Protein AF-A0AAV7K580-F1 (afdb_monomer)

Radius of gyration: 32.17 Å; Cα contacts (8 Å, |Δi|>4): 27; chains: 1; bounding box: 72×46×80 Å

Foldseek 3Di:
DDDDDDDDDDDDDDDPVVVVVVVVVVVVVVVVVVVVVVVVVVVVVVVVVVVVVVVVVVVVVLVVCLVPPPHRPPPQPLNVLVVVLVVLVVVVPPPSVVVNVVSVVVSVCSVPVPPVPPPVPPDDDDD

Mean predicted aligned error: 18.19 Å

Solvent-accessible surface area (backbone atoms only — not comparable to full-atom values): 7762 Å² total; per-residue (Å²): 140,87,88,83,88,80,92,76,91,76,94,72,95,68,59,68,66,62,54,51,48,54,50,52,55,52,50,53,52,52,53,54,51,51,52,52,52,54,49,52,51,51,53,50,53,53,52,52,52,49,53,52,53,52,50,52,50,51,51,50,51,52,50,53,50,36,71,69,34,98,61,58,72,78,62,44,76,50,58,49,44,52,53,50,41,52,49,39,64,72,66,60,49,93,69,30,67,64,52,39,55,51,48,51,57,51,34,55,47,65,77,45,61,84,72,64,72,76,74,72,77,80,67,86,86,82,131

Organism: NCBI:txid111878

Sequence (127 aa):
MRYYYTTKRRTVKKTFNQLKQRYQDANGKVTSAQLIVHKVESEYETVQAQIIAITEELRKSINKLNELALKPTSLSTSDYLDILIESEKTSAEPGWQDRVQHLTKVKERVDCPFMVSEQVANFPQRG

Secondary structure (DSSP, 8-state):
---------------HHHHHHHHHHHHHHHHHHHHHHHHHHHHHHHHHHHHHHHHHHHHHHHHHHHHHSSS-----HHHHHHHHHHHHHHH--TTHHHHHHHHHHHHHHHH-GGGGGGSSTT-----

pLDDT: mean 77.96, std 15.31, range [36.88, 94.81]

Nearest PDB structures (foldseek):
  8otz-assembly1_DP  TM=4.164E-01  e=8.602E+00  Bos taurus

Structure (mmCIF, N/CA/C/O backbone):
data_AF-A0AAV7K580-F1
#
_entry.id   AF-A0AAV7K580-F1
#
loop_
_atom_site.group_PDB
_atom_site.id
_atom_site.type_symbol
_atom_site.label_atom_id
_atom_site.label_alt_id
_atom_site.label_comp_id
_atom_site.label_asym_id
_atom_site.label_entity_id
_atom_site.label_seq_id
_atom_site.pdbx_PDB_ins_code
_atom_site.Cartn_x
_atom_site.Cartn_y
_atom_site.Cartn_z
_atom_site.occupancy
_atom_site.B_iso_or_equiv
_atom_site.auth_seq_id
_atom_site.auth_comp_id
_atom_site.auth_asym_id
_atom_site.auth_atom_id
_atom_site.pdbx_PDB_model_num
ATOM 1 N N . MET A 1 1 ? -48.605 25.566 26.729 1.00 58.56 1 MET A N 1
ATOM 2 C CA . MET A 1 1 ? -48.136 25.044 28.035 1.00 58.56 1 MET A CA 1
ATOM 3 C C . MET A 1 1 ? -46.617 25.066 28.055 1.00 58.5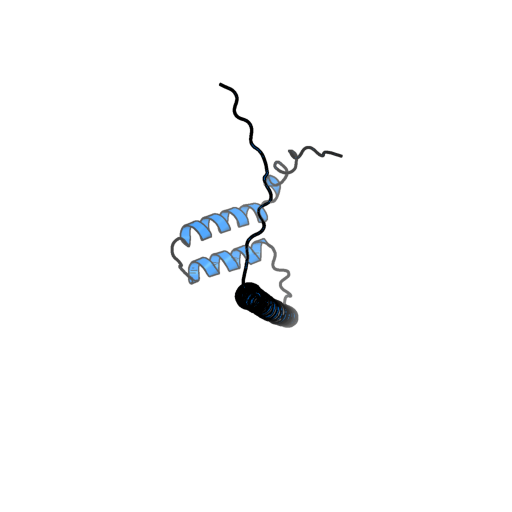6 1 MET A C 1
ATOM 5 O O . MET A 1 1 ? -46.021 24.728 27.042 1.00 58.56 1 MET A O 1
ATOM 9 N N . ARG A 1 2 ? -45.997 25.513 29.154 1.00 64.00 2 ARG A N 1
ATOM 10 C CA . ARG A 1 2 ? -44.538 25.667 29.267 1.00 64.00 2 ARG A CA 1
ATOM 11 C C . ARG A 1 2 ? -44.021 24.679 30.309 1.00 64.00 2 ARG A C 1
ATOM 13 O O . ARG A 1 2 ? -44.397 24.769 31.473 1.00 64.00 2 ARG A O 1
ATOM 20 N N . TYR A 1 3 ? -43.203 23.730 29.874 1.00 75.38 3 TYR A N 1
ATOM 21 C CA . TYR A 1 3 ? -42.568 22.752 30.752 1.00 75.38 3 TYR A CA 1
ATOM 22 C C . TYR A 1 3 ? -41.220 23.282 31.235 1.00 75.38 3 TYR A C 1
ATOM 24 O O . TYR A 1 3 ? -40.535 24.003 30.509 1.00 75.38 3 TYR A O 1
ATOM 32 N N . TYR A 1 4 ? -40.838 22.910 32.454 1.00 71.75 4 TYR A N 1
ATOM 33 C CA . TYR A 1 4 ? -39.506 23.162 32.987 1.00 71.75 4 TYR A CA 1
ATOM 34 C C . TYR A 1 4 ? -38.956 21.889 33.627 1.00 71.75 4 TYR A C 1
ATOM 36 O O . TYR A 1 4 ? -39.682 21.118 34.256 1.00 71.75 4 TYR A O 1
ATOM 44 N N . TYR A 1 5 ? -37.659 21.669 33.447 1.00 82.44 5 TYR A N 1
ATOM 45 C CA . TYR A 1 5 ? -36.944 20.546 34.037 1.00 82.44 5 TYR A CA 1
ATOM 46 C C . TYR A 1 5 ? -36.283 20.994 35.339 1.00 82.44 5 TYR A C 1
ATOM 48 O O . TYR A 1 5 ? -35.730 22.089 35.419 1.00 82.44 5 TYR A O 1
ATOM 56 N N . THR A 1 6 ? -36.329 20.142 36.365 1.00 80.69 6 THR A N 1
ATOM 57 C CA . THR A 1 6 ? -35.658 20.392 37.649 1.00 80.69 6 THR A CA 1
ATOM 58 C C . THR A 1 6 ? -34.704 19.246 37.936 1.00 80.69 6 THR A C 1
ATOM 60 O O . THR A 1 6 ? -35.130 18.089 38.001 1.00 80.69 6 THR A O 1
ATOM 63 N N . THR A 1 7 ? -33.435 19.553 38.169 1.00 80.69 7 THR A N 1
ATOM 64 C CA . THR A 1 7 ? -32.445 18.563 38.587 1.00 80.69 7 THR A CA 1
ATOM 65 C C . THR A 1 7 ? -32.547 18.351 40.097 1.00 80.69 7 THR A C 1
ATOM 67 O O . THR A 1 7 ? -32.307 19.274 40.874 1.00 80.69 7 THR A O 1
ATOM 70 N N . LYS A 1 8 ? -32.897 17.138 40.543 1.00 82.19 8 LYS A N 1
ATOM 71 C CA . LYS A 1 8 ? -32.933 16.778 41.973 1.00 82.19 8 LYS A CA 1
ATOM 72 C C . LYS A 1 8 ? -31.869 15.732 42.283 1.00 82.19 8 LYS A C 1
ATOM 74 O O . LYS A 1 8 ? -31.820 14.687 41.640 1.00 82.19 8 LYS A O 1
ATOM 79 N N . ARG A 1 9 ? -31.034 15.988 43.294 1.00 78.62 9 ARG A N 1
ATOM 80 C CA . ARG A 1 9 ? -30.092 14.990 43.825 1.00 78.62 9 ARG A CA 1
ATOM 81 C C . ARG A 1 9 ? -30.832 14.044 44.768 1.00 78.62 9 ARG A C 1
ATOM 83 O O . ARG A 1 9 ? -31.523 14.493 45.677 1.00 78.62 9 ARG A O 1
ATOM 90 N N . ARG A 1 10 ? -30.671 12.737 44.559 1.00 74.44 10 ARG A N 1
ATOM 91 C CA . ARG A 1 10 ? -31.113 11.690 45.488 1.00 74.44 10 ARG A CA 1
ATOM 92 C C . ARG A 1 10 ? -29.907 10.885 45.946 1.00 74.44 10 ARG A C 1
ATOM 94 O O . ARG A 1 10 ? -29.117 10.434 45.121 1.00 74.44 10 ARG A O 1
ATOM 101 N N . THR A 1 11 ? -29.797 10.681 47.251 1.00 67.56 11 THR A N 1
ATOM 102 C CA . THR A 1 11 ? -28.799 9.787 47.838 1.00 67.56 11 THR A CA 1
ATOM 103 C C . THR A 1 11 ? -29.295 8.353 47.687 1.00 67.56 11 THR A C 1
ATOM 105 O O . THR A 1 11 ? -30.346 7.999 48.215 1.00 67.56 11 THR A O 1
ATOM 108 N N . VAL A 1 12 ? -28.568 7.531 46.931 1.00 71.12 12 VAL A N 1
ATOM 109 C CA . VAL A 1 12 ? -28.913 6.124 46.681 1.00 71.12 12 VAL A CA 1
ATOM 110 C C . VAL A 1 12 ? -27.874 5.256 47.383 1.00 71.12 12 VAL A C 1
ATOM 112 O O . VAL A 1 12 ? -26.679 5.441 47.152 1.00 71.12 12 VAL A O 1
ATOM 115 N N . LYS A 1 13 ? -28.296 4.306 48.228 1.00 67.50 13 LYS A N 1
ATOM 116 C CA . LYS A 1 13 ? -27.375 3.317 48.805 1.00 67.50 13 LYS A CA 1
ATOM 117 C C . LYS A 1 13 ? -26.928 2.365 47.694 1.00 67.50 13 LYS A C 1
ATOM 119 O O . LYS A 1 13 ? -27.662 1.457 47.324 1.00 67.50 13 LYS A O 1
ATOM 124 N N . LYS A 1 14 ? -25.739 2.594 47.138 1.00 64.25 14 LYS A N 1
ATOM 125 C CA . LYS A 1 14 ? -25.048 1.617 46.291 1.00 64.25 14 LYS A CA 1
ATOM 126 C C . LYS A 1 14 ? -24.046 0.873 47.158 1.00 64.25 14 LYS A C 1
ATOM 128 O O . LYS A 1 14 ? -23.229 1.501 47.826 1.00 64.25 14 LYS A O 1
ATOM 133 N N . THR A 1 15 ? -24.112 -0.452 47.160 1.00 77.56 15 THR A N 1
ATOM 134 C CA . THR A 1 15 ? -23.137 -1.279 47.875 1.00 77.56 15 THR A CA 1
ATOM 135 C C . THR A 1 15 ? -21.761 -1.050 47.253 1.00 77.56 15 THR A C 1
ATOM 137 O O . THR A 1 15 ? -21.618 -1.172 46.037 1.00 77.56 15 THR A O 1
ATOM 140 N N . PHE A 1 16 ? -20.750 -0.729 48.066 1.00 73.88 16 PHE A N 1
ATOM 141 C CA . PHE A 1 16 ? -19.369 -0.476 47.623 1.00 73.88 16 PHE A CA 1
ATOM 142 C C . PHE A 1 16 ? -18.857 -1.547 46.643 1.00 73.88 16 PHE A C 1
ATOM 144 O O . PHE A 1 16 ? -18.270 -1.223 45.613 1.00 73.88 16 PHE A O 1
ATOM 151 N N . ASN A 1 17 ? -19.197 -2.813 46.898 1.00 75.19 17 ASN A N 1
ATOM 152 C CA . ASN A 1 17 ? -18.851 -3.943 46.034 1.00 75.19 17 ASN A CA 1
ATOM 153 C C . ASN A 1 17 ? -19.414 -3.816 44.608 1.00 75.19 17 ASN A C 1
ATOM 155 O O . ASN A 1 17 ? -18.699 -4.091 43.653 1.00 75.19 17 ASN A O 1
ATOM 159 N N . GLN A 1 18 ? -20.651 -3.337 44.438 1.00 82.31 18 GLN A N 1
ATOM 160 C CA . GLN A 1 18 ? -21.253 -3.153 43.110 1.00 82.31 18 GLN A CA 1
ATOM 161 C C . GLN A 1 18 ? -20.584 -2.015 42.332 1.00 82.31 18 GLN A C 1
ATOM 163 O O . GLN A 1 18 ? -20.453 -2.090 41.112 1.00 82.31 18 GLN A O 1
ATOM 168 N N . LEU A 1 19 ? -20.162 -0.950 43.024 1.00 82.31 19 LEU A N 1
ATOM 169 C CA . LEU A 1 19 ? -19.427 0.148 42.397 1.00 82.31 19 LEU A CA 1
ATOM 170 C C . LEU A 1 19 ? -18.024 -0.305 41.976 1.00 82.31 19 LEU A C 1
ATOM 172 O O . LEU A 1 19 ? -17.611 -0.035 40.850 1.00 82.31 19 LEU A O 1
ATOM 176 N N . LYS A 1 20 ? -17.334 -1.045 42.852 1.00 80.50 20 LYS A N 1
ATOM 177 C CA . LYS A 1 20 ? -16.015 -1.628 42.584 1.00 80.50 20 LYS A CA 1
ATOM 178 C C . LYS A 1 20 ? -16.050 -2.586 41.391 1.00 80.50 20 LYS A C 1
ATOM 180 O O . LYS A 1 20 ? -15.210 -2.464 40.508 1.00 80.50 20 LYS A O 1
ATOM 185 N N . GLN A 1 21 ? -17.047 -3.467 41.326 1.00 86.06 21 GLN A N 1
ATOM 186 C CA . GLN A 1 21 ? -17.205 -4.419 40.225 1.00 86.06 21 GLN A CA 1
ATOM 187 C C . GLN A 1 21 ? -17.429 -3.706 38.885 1.00 86.06 21 GLN A C 1
ATOM 189 O O . GLN A 1 21 ? -16.717 -3.968 37.925 1.00 86.06 21 GLN A O 1
ATOM 194 N N . ARG A 1 22 ? -18.331 -2.715 38.834 1.00 83.38 22 ARG A N 1
ATOM 195 C CA . ARG A 1 22 ? -18.565 -1.926 37.609 1.00 83.38 22 ARG A CA 1
ATOM 196 C C . ARG A 1 22 ? -17.322 -1.180 37.137 1.00 83.38 22 ARG A C 1
ATOM 198 O O . ARG A 1 22 ? -17.117 -1.052 35.935 1.00 83.38 22 ARG A O 1
ATOM 205 N N . TYR A 1 23 ? -16.523 -0.671 38.073 1.00 82.81 23 TYR A N 1
ATOM 206 C CA . TYR A 1 23 ? -15.265 -0.012 37.747 1.00 82.81 23 TYR A CA 1
ATOM 207 C C . TYR A 1 23 ? -14.252 -1.006 37.169 1.00 82.81 23 TYR A C 1
ATOM 209 O O . TYR A 1 23 ? -13.660 -0.729 36.132 1.00 82.81 23 TYR A O 1
ATOM 217 N N . GLN A 1 24 ? -14.096 -2.176 37.794 1.00 85.25 24 GLN A N 1
ATOM 218 C CA . GLN A 1 24 ? -13.211 -3.235 37.302 1.00 85.25 24 GLN A CA 1
ATOM 219 C C . GLN A 1 24 ? -13.632 -3.736 35.914 1.00 85.25 24 GLN A C 1
ATOM 221 O O . GLN A 1 24 ? -12.785 -3.830 35.029 1.00 85.25 24 GLN A O 1
ATOM 226 N N . ASP A 1 25 ? -14.929 -3.961 35.691 1.00 87.81 25 ASP A N 1
ATOM 227 C CA . ASP A 1 25 ? -15.469 -4.384 34.394 1.00 87.81 25 ASP A CA 1
ATOM 228 C C . ASP A 1 25 ? -15.248 -3.323 33.307 1.00 87.81 25 ASP A C 1
ATOM 230 O O . ASP A 1 25 ? -14.868 -3.646 32.180 1.00 87.81 25 ASP A O 1
ATOM 234 N N . ALA A 1 26 ? -15.483 -2.045 33.625 1.00 80.00 26 ALA A N 1
ATOM 235 C CA . ALA A 1 26 ? -15.246 -0.945 32.693 1.00 80.00 26 ALA A CA 1
ATOM 236 C C . ALA A 1 26 ? -13.757 -0.813 32.355 1.00 80.00 26 ALA A C 1
ATOM 238 O O . ALA A 1 26 ? -13.406 -0.686 31.184 1.00 80.00 26 ALA A O 1
ATOM 239 N N . ASN A 1 27 ? -12.888 -0.906 33.363 1.00 78.94 27 ASN A N 1
ATOM 240 C CA . ASN A 1 27 ? -11.446 -0.831 33.175 1.00 78.94 27 ASN A CA 1
ATOM 241 C C . ASN A 1 27 ? -10.931 -2.002 32.323 1.00 78.94 27 ASN A C 1
ATOM 243 O O . ASN A 1 27 ? -10.196 -1.782 31.368 1.00 78.94 27 ASN A O 1
ATOM 247 N N . GLY A 1 28 ? -11.398 -3.228 32.585 1.00 80.69 28 GLY A N 1
ATOM 248 C CA . GLY A 1 28 ? -11.041 -4.407 31.789 1.00 80.69 28 GLY A CA 1
ATOM 249 C C . GLY A 1 28 ? -11.445 -4.287 30.315 1.00 80.69 28 GLY A C 1
ATOM 250 O O . GLY A 1 28 ? -10.670 -4.649 29.430 1.00 80.69 28 GLY A 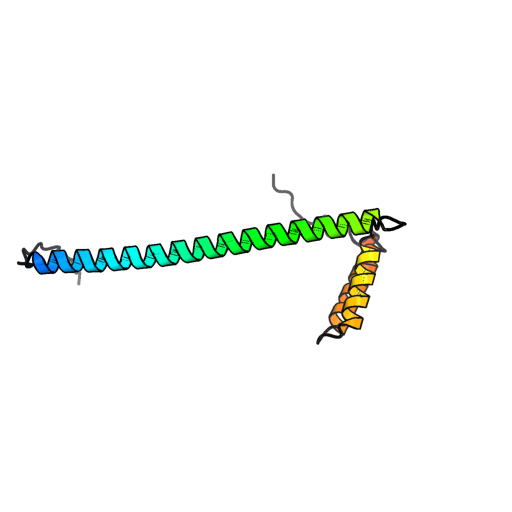O 1
ATOM 251 N N . LYS A 1 29 ? -12.621 -3.712 30.025 1.00 80.81 29 LYS A N 1
ATOM 252 C CA . LYS A 1 29 ? -13.065 -3.439 28.645 1.00 80.81 29 LYS A CA 1
ATOM 253 C C . LYS A 1 29 ? -12.198 -2.394 27.942 1.00 80.81 29 LYS A C 1
ATOM 255 O O . LYS A 1 29 ? -11.870 -2.579 26.773 1.00 80.81 29 LYS A O 1
ATOM 260 N N . VAL A 1 30 ? -11.813 -1.323 28.640 1.00 77.38 30 VAL A N 1
ATOM 261 C CA . VAL A 1 30 ? -10.922 -0.283 28.095 1.00 77.38 30 VAL A CA 1
ATOM 262 C C . VAL A 1 30 ? -9.551 -0.870 27.765 1.00 77.38 30 VAL A C 1
ATOM 264 O O . VAL A 1 30 ? -9.060 -0.664 26.658 1.00 77.38 30 VAL A O 1
ATOM 267 N N . THR A 1 31 ? -8.976 -1.671 28.666 1.00 79.19 31 THR A N 1
ATOM 268 C CA . THR A 1 31 ? -7.703 -2.363 28.418 1.00 79.19 31 THR A CA 1
ATOM 269 C C . THR A 1 31 ? -7.803 -3.314 27.224 1.00 79.19 31 THR A C 1
ATOM 271 O O . THR A 1 31 ? -6.923 -3.317 26.369 1.00 79.19 31 THR A O 1
ATOM 274 N N . SER A 1 32 ? -8.898 -4.072 27.100 1.00 83.75 32 SER A N 1
ATOM 275 C CA . SER A 1 32 ? -9.119 -4.952 25.944 1.00 83.75 32 SER A CA 1
ATOM 276 C C . SER A 1 32 ? -9.193 -4.185 24.620 1.00 83.75 32 SER A C 1
ATOM 278 O O . SER A 1 32 ? -8.659 -4.660 23.622 1.00 83.75 32 SER A O 1
ATOM 280 N N . ALA A 1 33 ? -9.844 -3.020 24.591 1.00 84.00 33 ALA A N 1
ATOM 281 C CA . ALA A 1 33 ? -9.933 -2.199 23.385 1.00 84.00 33 ALA A CA 1
ATOM 282 C C . ALA A 1 33 ? -8.570 -1.599 23.001 1.00 84.00 33 ALA A C 1
ATOM 284 O O . ALA A 1 33 ? -8.193 -1.635 21.834 1.00 84.00 33 ALA A O 1
ATOM 285 N N . GLN A 1 34 ? -7.804 -1.114 23.983 1.00 84.75 34 GLN A N 1
ATOM 286 C CA . GLN A 1 34 ? -6.452 -0.583 23.772 1.00 84.75 34 GLN A CA 1
ATOM 287 C C . GLN A 1 34 ? -5.493 -1.639 23.209 1.00 84.75 34 GLN A C 1
ATOM 289 O O . GLN A 1 34 ? -4.724 -1.341 22.301 1.00 84.75 34 GLN A O 1
ATOM 294 N N . LEU A 1 35 ? -5.571 -2.880 23.698 1.00 88.81 35 LEU A N 1
ATOM 295 C CA . 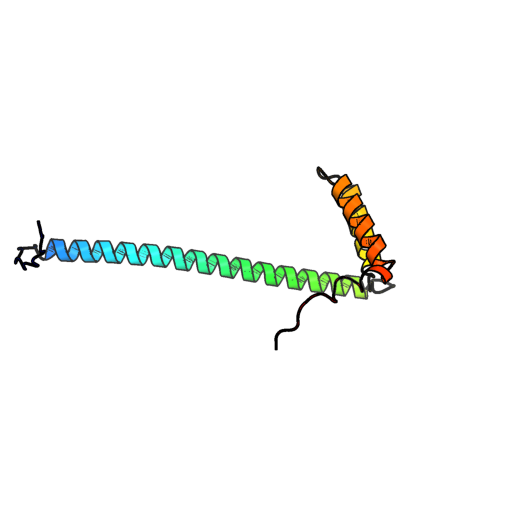LEU A 1 35 ? -4.761 -3.987 23.181 1.00 88.81 35 LEU A CA 1
ATOM 296 C C . LEU A 1 35 ? -5.064 -4.294 21.710 1.00 88.81 35 LEU A C 1
ATOM 298 O O . LEU A 1 35 ? -4.146 -4.568 20.942 1.00 88.81 35 LEU A O 1
ATOM 302 N N . ILE A 1 36 ? -6.339 -4.238 21.312 1.00 87.94 36 ILE A N 1
ATOM 303 C CA . ILE A 1 36 ? -6.739 -4.449 19.914 1.00 87.94 36 ILE A CA 1
ATOM 304 C C . ILE A 1 36 ? -6.186 -3.329 19.029 1.00 87.94 36 ILE A C 1
ATOM 306 O O . ILE A 1 36 ? -5.617 -3.626 17.983 1.00 87.94 36 ILE A O 1
ATOM 310 N N . VAL A 1 37 ? -6.302 -2.067 19.456 1.00 91.50 37 VAL A N 1
ATOM 311 C CA . VAL A 1 37 ? -5.759 -0.916 18.712 1.00 91.50 37 VAL A CA 1
ATOM 312 C C . VAL A 1 37 ? -4.250 -1.054 18.525 1.00 91.50 37 VAL A C 1
ATOM 314 O O . VAL A 1 37 ? -3.780 -1.034 17.393 1.00 91.50 37 VAL A O 1
ATOM 317 N N . HIS A 1 38 ? -3.512 -1.312 19.606 1.00 90.00 38 HIS A N 1
ATOM 318 C CA . HIS A 1 38 ? -2.060 -1.484 19.545 1.00 90.00 38 HIS A CA 1
ATOM 319 C C . HIS A 1 38 ? -1.649 -2.647 18.630 1.00 90.00 38 HIS A C 1
ATOM 321 O O . HIS A 1 38 ? -0.649 -2.575 17.919 1.00 90.00 38 HIS A O 1
ATOM 327 N N . LYS A 1 39 ? -2.412 -3.747 18.634 1.00 90.06 39 LYS A N 1
ATOM 328 C CA . LYS A 1 39 ? -2.152 -4.876 17.737 1.00 90.06 39 LYS A CA 1
ATOM 329 C C . LYS A 1 39 ? -2.310 -4.469 16.269 1.00 90.06 39 LYS A C 1
ATOM 331 O O . LYS A 1 39 ? -1.441 -4.790 15.469 1.00 90.06 39 LYS A O 1
ATOM 336 N N . VAL A 1 40 ? -3.386 -3.758 15.933 1.00 91.69 40 VAL A N 1
ATOM 337 C CA . VAL A 1 40 ? -3.637 -3.284 14.562 1.00 91.69 40 VAL A CA 1
ATOM 338 C C . VAL A 1 40 ? -2.568 -2.285 14.114 1.00 91.69 40 VAL A C 1
ATOM 340 O O . VAL A 1 40 ? -2.096 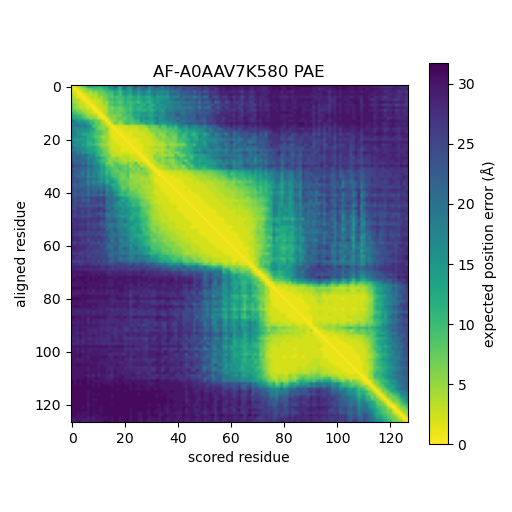-2.372 12.985 1.00 91.69 40 VAL A O 1
ATOM 343 N N . GLU A 1 41 ? -2.150 -1.371 14.991 1.00 93.31 41 GLU A N 1
ATOM 344 C CA . GLU A 1 41 ? -1.058 -0.428 14.711 1.00 93.31 41 GLU A CA 1
ATOM 345 C C . GLU A 1 41 ? 0.256 -1.165 14.429 1.00 93.31 41 GLU A C 1
ATOM 347 O O . GLU A 1 41 ? 0.907 -0.903 13.419 1.00 93.31 41 GLU A O 1
ATOM 352 N N . SER A 1 42 ? 0.599 -2.156 15.254 1.00 92.56 42 SER A N 1
ATOM 353 C CA . SER A 1 42 ? 1.796 -2.974 15.050 1.00 92.56 42 SER A CA 1
ATOM 354 C C . SER A 1 42 ? 1.747 -3.767 13.738 1.00 92.56 42 SER A C 1
ATOM 356 O O . SER A 1 42 ? 2.730 -3.794 12.998 1.00 92.56 42 SER A O 1
ATOM 358 N N . GLU A 1 43 ? 0.606 -4.379 13.407 1.00 91.50 43 GLU A N 1
ATOM 359 C CA . GLU A 1 43 ? 0.422 -5.071 12.125 1.00 91.50 43 GLU A CA 1
ATOM 360 C C . GLU A 1 43 ? 0.585 -4.098 10.947 1.00 91.50 43 GLU A C 1
ATOM 362 O O . GLU A 1 43 ? 1.294 -4.399 9.985 1.00 91.50 43 GLU A O 1
ATOM 367 N N . TYR A 1 44 ? 0.020 -2.894 11.042 1.00 92.12 44 TYR A N 1
ATOM 368 C CA . TYR A 1 44 ? 0.170 -1.862 10.019 1.00 92.12 44 TYR A CA 1
ATOM 369 C C . TYR A 1 44 ? 1.636 -1.455 9.811 1.00 92.12 44 TYR A C 1
ATOM 371 O O . TYR A 1 44 ? 2.109 -1.423 8.673 1.00 92.12 44 TYR A O 1
ATOM 379 N N . GLU A 1 45 ? 2.380 -1.204 10.890 1.00 93.69 45 GLU A N 1
ATOM 380 C CA . GLU A 1 45 ? 3.807 -0.871 10.824 1.00 93.69 45 GLU A CA 1
ATOM 381 C C . GLU A 1 45 ? 4.630 -1.986 10.170 1.00 93.69 45 GLU A C 1
ATOM 383 O O . GLU A 1 45 ? 5.489 -1.712 9.327 1.00 93.69 45 GLU A O 1
ATOM 388 N N . THR A 1 46 ? 4.341 -3.251 10.491 1.00 93.69 46 THR A N 1
ATOM 389 C CA . THR A 1 46 ? 5.052 -4.381 9.873 1.00 93.69 46 THR A CA 1
ATOM 390 C C . THR A 1 46 ? 4.812 -4.471 8.368 1.00 93.69 46 THR A C 1
ATOM 392 O O . THR A 1 46 ? 5.759 -4.690 7.612 1.00 93.69 46 THR A O 1
ATOM 395 N N . VAL A 1 47 ? 3.578 -4.244 7.908 1.00 94.81 47 VAL A N 1
ATOM 396 C CA . VAL A 1 47 ? 3.254 -4.230 6.474 1.00 94.81 47 VAL A CA 1
ATOM 397 C C . VAL A 1 47 ? 3.937 -3.054 5.773 1.00 94.81 47 VAL A C 1
ATOM 399 O O . VAL A 1 47 ? 4.505 -3.228 4.696 1.00 94.81 47 VAL A O 1
ATOM 402 N N . GLN A 1 48 ? 3.954 -1.868 6.388 1.00 88.19 48 GLN A N 1
ATOM 403 C CA . GLN A 1 48 ? 4.668 -0.706 5.845 1.00 88.19 48 GLN A CA 1
ATOM 404 C C . GLN A 1 48 ? 6.167 -0.989 5.678 1.00 88.19 48 GLN A C 1
ATOM 406 O O . GLN A 1 48 ? 6.739 -0.699 4.626 1.00 88.19 48 GLN A O 1
ATOM 411 N N . ALA A 1 49 ? 6.796 -1.626 6.669 1.00 93.56 49 ALA A N 1
ATOM 412 C CA . ALA A 1 49 ? 8.201 -2.017 6.585 1.00 93.56 49 ALA A CA 1
ATOM 413 C C . ALA A 1 49 ? 8.466 -3.003 5.431 1.00 93.56 49 ALA A C 1
ATOM 415 O O . ALA A 1 49 ? 9.460 -2.865 4.716 1.00 93.56 49 ALA A O 1
ATOM 416 N N . GLN A 1 50 ? 7.562 -3.961 5.198 1.00 93.25 50 GLN A N 1
ATOM 417 C CA . GLN A 1 50 ? 7.662 -4.893 4.068 1.00 93.25 50 GLN A CA 1
ATOM 418 C C . GLN A 1 50 ? 7.560 -4.176 2.717 1.00 93.25 50 GLN A C 1
ATOM 420 O O . GLN A 1 50 ? 8.354 -4.453 1.819 1.00 93.25 50 GLN A O 1
ATOM 425 N N . ILE A 1 51 ? 6.631 -3.226 2.575 1.00 92.81 51 ILE A N 1
ATOM 426 C CA . IL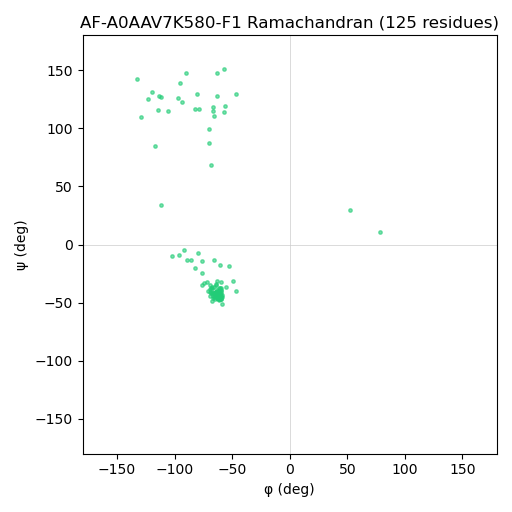E A 1 51 ? 6.481 -2.428 1.349 1.00 92.81 51 ILE A CA 1
ATOM 427 C C . ILE A 1 51 ? 7.767 -1.654 1.048 1.00 92.81 51 ILE A C 1
ATOM 429 O O . ILE A 1 51 ? 8.227 -1.649 -0.097 1.00 92.81 51 ILE A O 1
ATOM 433 N N . ILE A 1 52 ? 8.371 -1.032 2.064 1.00 93.25 52 ILE A N 1
ATOM 434 C CA . ILE A 1 52 ? 9.637 -0.302 1.915 1.00 93.25 52 ILE A CA 1
ATOM 435 C C . ILE A 1 52 ? 10.745 -1.253 1.449 1.00 93.25 52 ILE A C 1
ATOM 437 O O . ILE A 1 52 ? 11.418 -0.958 0.462 1.00 93.25 52 ILE A O 1
ATOM 441 N N . ALA A 1 53 ? 10.885 -2.418 2.088 1.00 92.81 53 ALA A N 1
ATOM 442 C CA . ALA A 1 53 ? 11.900 -3.407 1.726 1.00 92.81 53 ALA A CA 1
ATOM 443 C C . ALA A 1 53 ? 11.758 -3.891 0.270 1.00 92.81 53 ALA A C 1
ATOM 445 O O . ALA A 1 53 ? 12.734 -3.885 -0.482 1.00 92.81 53 ALA A O 1
ATOM 446 N N . ILE A 1 54 ? 10.536 -4.231 -0.156 1.00 91.56 54 ILE A N 1
ATOM 447 C CA . ILE A 1 54 ? 10.248 -4.645 -1.539 1.00 91.56 54 ILE A CA 1
ATOM 448 C C . ILE A 1 54 ? 10.559 -3.507 -2.515 1.00 91.56 54 ILE A C 1
ATOM 450 O O . ILE A 1 54 ? 11.159 -3.725 -3.565 1.00 91.56 54 ILE A O 1
ATOM 454 N N . THR A 1 55 ? 10.194 -2.272 -2.171 1.00 87.12 55 THR A N 1
ATOM 455 C CA . THR A 1 55 ? 10.451 -1.103 -3.024 1.00 87.12 55 THR A CA 1
ATOM 456 C C . THR A 1 55 ? 11.948 -0.864 -3.209 1.00 87.12 55 THR A C 1
ATOM 458 O O . THR A 1 55 ? 12.401 -0.557 -4.313 1.00 87.12 55 THR A O 1
ATOM 461 N N . GLU A 1 56 ? 12.744 -1.023 -2.153 1.00 90.81 56 GLU A N 1
ATOM 462 C CA . GLU A 1 56 ? 14.201 -0.931 -2.248 1.00 90.81 56 GLU A CA 1
ATOM 463 C C . GLU A 1 56 ? 14.798 -2.037 -3.121 1.00 90.81 56 GLU A C 1
ATOM 465 O O . GLU A 1 56 ? 15.704 -1.772 -3.915 1.00 90.81 56 GLU A O 1
ATOM 470 N N . GLU A 1 57 ? 14.294 -3.265 -3.010 1.00 90.94 57 GLU A N 1
ATOM 471 C CA . GLU A 1 57 ? 14.725 -4.389 -3.842 1.00 90.94 57 GLU A CA 1
ATOM 472 C C . GLU A 1 57 ? 14.367 -4.178 -5.321 1.00 90.94 57 GLU A C 1
ATOM 474 O O . GLU A 1 57 ? 15.211 -4.360 -6.206 1.00 90.94 57 GLU A O 1
ATOM 479 N N . LEU A 1 58 ? 13.159 -3.686 -5.601 1.00 84.25 58 LEU A N 1
ATOM 480 C CA . LEU A 1 58 ? 12.737 -3.283 -6.943 1.00 84.25 58 LEU A CA 1
ATOM 481 C C . LEU A 1 58 ? 13.654 -2.196 -7.513 1.00 84.25 58 LEU A C 1
ATOM 483 O O . LEU A 1 58 ? 14.131 -2.313 -8.638 1.00 84.25 58 LEU A O 1
ATOM 487 N N . ARG A 1 59 ? 13.994 -1.165 -6.733 1.00 80.31 59 ARG A N 1
ATOM 488 C CA . ARG A 1 59 ? 14.932 -0.120 -7.182 1.00 80.31 59 ARG A CA 1
ATOM 489 C C . ARG A 1 59 ? 16.317 -0.686 -7.492 1.00 80.31 59 ARG A C 1
ATOM 491 O O . ARG A 1 59 ? 16.905 -0.328 -8.509 1.00 80.31 59 ARG A O 1
ATOM 498 N N . LYS A 1 60 ? 16.839 -1.577 -6.644 1.00 86.31 60 LYS A N 1
ATOM 499 C CA . LYS A 1 60 ? 18.142 -2.230 -6.859 1.00 86.31 60 LYS A CA 1
ATOM 500 C C . LYS A 1 60 ? 18.139 -3.089 -8.122 1.00 86.31 60 LYS A C 1
ATOM 502 O O . LYS A 1 60 ? 19.084 -3.013 -8.903 1.00 86.31 60 LYS A O 1
ATOM 507 N N . SER A 1 61 ? 17.086 -3.876 -8.338 1.00 84.38 61 SER A N 1
ATOM 508 C CA . SER A 1 61 ? 16.956 -4.718 -9.533 1.00 84.38 61 SER A CA 1
ATOM 509 C C . SER A 1 61 ? 16.830 -3.887 -10.812 1.00 84.38 61 SER A C 1
ATOM 511 O O . SER A 1 61 ? 17.526 -4.185 -11.780 1.00 84.38 61 SER A O 1
ATOM 513 N N . ILE A 1 62 ? 16.056 -2.794 -10.793 1.00 81.31 62 ILE A N 1
ATOM 514 C CA . ILE A 1 62 ? 15.960 -1.835 -11.907 1.00 81.31 62 ILE A CA 1
ATOM 515 C C . ILE A 1 62 ? 17.319 -1.193 -12.200 1.00 81.31 62 ILE A C 1
ATOM 517 O O . ILE A 1 62 ? 17.738 -1.148 -13.353 1.00 81.31 62 ILE A O 1
ATOM 521 N N . ASN A 1 63 ? 18.041 -0.730 -11.176 1.00 80.38 63 ASN A N 1
ATOM 522 C CA . ASN A 1 63 ? 19.361 -0.124 -11.364 1.00 80.38 63 ASN A CA 1
ATOM 523 C C . ASN A 1 63 ? 20.361 -1.120 -11.959 1.00 80.38 63 ASN A C 1
ATOM 525 O O . ASN A 1 63 ? 21.048 -0.791 -12.919 1.00 80.38 63 ASN A O 1
ATOM 529 N N . LYS A 1 64 ? 20.391 -2.358 -11.456 1.00 83.75 64 LYS A N 1
ATOM 530 C CA . LYS A 1 64 ? 21.248 -3.417 -12.001 1.00 83.75 64 LYS A CA 1
ATOM 531 C C . LYS A 1 64 ? 20.886 -3.766 -13.446 1.00 83.75 64 LYS A C 1
ATOM 533 O O . LYS A 1 64 ? 21.773 -3.996 -14.262 1.00 83.75 64 LYS A O 1
ATOM 538 N N . LEU A 1 65 ? 19.593 -3.801 -13.771 1.00 78.06 65 LEU A N 1
ATOM 539 C CA . LEU A 1 65 ? 19.130 -4.013 -15.140 1.00 78.06 65 LEU A CA 1
ATOM 540 C C . LEU A 1 65 ? 19.582 -2.866 -16.056 1.00 78.06 65 LEU A C 1
ATOM 542 O O . LEU A 1 65 ? 20.063 -3.130 -17.151 1.00 78.06 65 LEU A O 1
ATOM 546 N N . ASN A 1 66 ? 19.505 -1.620 -15.582 1.00 69.75 66 ASN A N 1
ATOM 547 C CA . ASN A 1 66 ? 19.983 -0.439 -16.305 1.00 69.75 66 ASN A CA 1
ATOM 548 C C . ASN A 1 66 ? 21.508 -0.426 -16.497 1.00 69.75 66 ASN A C 1
ATOM 550 O O . ASN A 1 66 ? 21.970 0.016 -17.543 1.00 69.75 66 ASN A O 1
ATOM 554 N N . GLU A 1 67 ? 22.284 -0.905 -15.521 1.00 75.62 67 GLU A N 1
ATOM 555 C CA . GLU A 1 67 ? 23.747 -1.029 -15.620 1.00 75.62 67 GLU A CA 1
ATOM 556 C C . GLU A 1 67 ? 24.183 -2.114 -16.615 1.00 75.62 67 GLU A C 1
ATOM 558 O O . GLU A 1 67 ? 25.170 -1.942 -17.327 1.00 75.62 67 GLU A O 1
ATOM 563 N N . LEU A 1 68 ? 23.459 -3.239 -16.665 1.00 70.62 68 LEU A N 1
ATOM 564 C CA . LEU A 1 68 ? 23.747 -4.357 -17.573 1.00 70.62 68 LEU A CA 1
ATOM 565 C C . LEU A 1 68 ? 23.181 -4.153 -18.980 1.00 70.62 68 LEU A C 1
ATOM 567 O O . LEU A 1 68 ? 23.616 -4.814 -19.926 1.00 70.62 68 LEU A O 1
ATOM 571 N N . ALA A 1 69 ? 22.198 -3.272 -19.133 1.00 62.56 69 ALA A N 1
ATOM 572 C CA . ALA A 1 69 ? 21.663 -2.945 -20.435 1.00 62.56 69 ALA A CA 1
ATOM 573 C C . ALA A 1 69 ? 22.743 -2.211 -21.247 1.00 62.56 69 ALA A C 1
ATOM 575 O O . ALA A 1 69 ? 23.156 -1.108 -20.901 1.00 62.56 69 ALA A O 1
ATOM 576 N N . LEU A 1 70 ? 23.161 -2.796 -22.380 1.00 62.47 70 LEU A N 1
ATOM 577 C CA . LEU A 1 70 ? 24.088 -2.165 -23.341 1.00 62.47 70 LEU A CA 1
ATOM 578 C C . LEU A 1 70 ? 23.630 -0.764 -23.795 1.00 62.47 70 LEU A C 1
ATOM 580 O O . LEU A 1 70 ? 24.423 0.020 -24.314 1.00 62.47 70 LEU A O 1
ATOM 584 N N . LYS A 1 71 ? 22.346 -0.460 -23.602 1.00 59.03 71 LYS A N 1
ATOM 585 C CA . LYS A 1 71 ? 21.746 0.860 -23.709 1.00 59.03 71 LYS A CA 1
ATOM 586 C C . LYS A 1 71 ? 20.956 1.075 -22.411 1.00 59.03 71 LYS A C 1
ATOM 588 O O . LYS A 1 71 ? 19.947 0.385 -22.255 1.00 59.03 71 LYS A O 1
ATOM 593 N N . PRO A 1 72 ? 21.369 1.964 -21.483 1.00 54.91 72 PRO A N 1
ATOM 594 C CA . PRO A 1 72 ? 20.539 2.280 -20.330 1.00 54.91 72 PRO A CA 1
ATOM 595 C C . PRO A 1 72 ? 19.203 2.747 -20.888 1.00 54.91 72 PRO A C 1
ATOM 597 O O . PRO A 1 72 ? 19.152 3.682 -21.691 1.00 54.91 72 PRO A O 1
ATOM 600 N N . THR A 1 73 ? 18.125 2.049 -20.554 1.00 54.69 73 THR A N 1
ATOM 601 C CA . THR A 1 73 ? 16.803 2.479 -20.980 1.00 54.69 73 THR A CA 1
ATOM 602 C C . THR A 1 73 ? 16.471 3.737 -20.189 1.00 54.69 73 THR A C 1
ATOM 604 O O . THR A 1 73 ? 15.806 3.679 -19.160 1.00 54.69 73 THR A O 1
ATOM 607 N N . SER A 1 74 ? 16.877 4.905 -20.695 1.00 59.72 74 SER A N 1
ATOM 608 C CA . SER A 1 74 ? 16.031 6.091 -20.596 1.00 59.72 74 SER A CA 1
ATOM 609 C C . SER A 1 74 ? 14.836 5.814 -21.502 1.00 59.72 74 SER A C 1
ATOM 611 O O . SER A 1 74 ? 14.750 6.339 -22.612 1.00 59.72 74 SER A O 1
ATOM 613 N N . LEU A 1 75 ? 14.006 4.851 -21.100 1.00 62.09 75 LEU A N 1
ATOM 614 C CA . LEU A 1 75 ? 12.826 4.468 -21.842 1.00 62.09 75 LEU A CA 1
ATOM 615 C C . LEU A 1 75 ? 12.021 5.755 -21.973 1.00 62.09 75 LEU A C 1
ATOM 617 O O . LEU A 1 75 ? 11.637 6.348 -20.960 1.00 62.09 75 LEU A O 1
ATOM 621 N N . SER A 1 76 ? 11.876 6.251 -23.200 1.00 68.94 76 SER A N 1
ATOM 622 C CA . SER A 1 76 ? 11.017 7.402 -23.421 1.00 68.94 76 SER A CA 1
ATOM 623 C C . SER A 1 76 ? 9.629 7.034 -22.904 1.00 68.94 76 SER A C 1
ATOM 625 O O . SER A 1 76 ? 9.240 5.864 -22.937 1.00 68.94 76 SER A O 1
ATOM 627 N N . THR A 1 77 ? 8.854 8.014 -22.446 1.00 74.62 77 THR A N 1
ATOM 628 C CA . THR A 1 77 ? 7.452 7.781 -22.073 1.00 74.62 77 THR A CA 1
ATOM 629 C C . THR A 1 77 ? 6.700 7.025 -23.181 1.00 74.62 77 THR A C 1
ATOM 631 O O . THR A 1 77 ? 5.841 6.204 -22.881 1.00 74.62 77 THR A O 1
ATOM 634 N N . SER A 1 78 ? 7.078 7.233 -24.448 1.00 78.62 78 SER A N 1
ATOM 635 C CA . SER A 1 78 ? 6.556 6.491 -25.603 1.00 78.62 78 SER A CA 1
ATOM 636 C C . SER A 1 78 ? 6.963 5.011 -25.618 1.00 78.62 78 SER A C 1
ATOM 638 O O . SER A 1 78 ? 6.103 4.136 -25.708 1.00 78.62 78 SER A O 1
ATOM 640 N N . ASP A 1 79 ? 8.251 4.714 -25.421 1.00 77.81 79 ASP A N 1
ATOM 641 C CA . ASP A 1 79 ? 8.769 3.341 -25.391 1.00 77.81 79 ASP A CA 1
ATOM 642 C C . ASP A 1 79 ? 8.166 2.533 -24.218 1.00 77.81 79 ASP A C 1
ATOM 644 O O . ASP A 1 79 ? 7.953 1.328 -24.322 1.00 77.81 79 ASP A O 1
ATOM 648 N N . TYR A 1 80 ? 7.843 3.190 -23.095 1.00 83.19 80 TYR A N 1
ATOM 649 C CA . TYR A 1 80 ? 7.144 2.558 -21.968 1.00 83.19 80 TYR A CA 1
ATOM 650 C C . TYR A 1 80 ? 5.695 2.204 -22.298 1.00 83.19 80 TYR A C 1
ATOM 652 O O . TYR A 1 80 ? 5.219 1.125 -21.937 1.00 83.19 80 TYR A O 1
ATOM 660 N N . LEU A 1 81 ? 4.999 3.090 -23.012 1.00 85.31 81 LEU A N 1
ATOM 661 C CA . LEU A 1 81 ? 3.629 2.847 -23.452 1.00 85.31 81 LEU A CA 1
ATOM 662 C C . LEU A 1 81 ? 3.551 1.662 -24.421 1.00 85.31 81 LEU A C 1
ATOM 664 O O . LEU A 1 81 ? 2.596 0.893 -24.338 1.00 85.31 81 LEU A O 1
ATOM 668 N N . ASP A 1 82 ? 4.566 1.454 -25.260 1.00 85.19 82 ASP A N 1
ATOM 669 C CA . ASP A 1 82 ? 4.646 0.270 -26.123 1.00 85.19 82 ASP A CA 1
ATOM 670 C C . ASP A 1 82 ? 4.737 -1.032 -25.330 1.00 85.19 82 ASP A C 1
ATOM 672 O O . ASP A 1 82 ? 3.996 -1.978 -25.600 1.00 85.19 82 ASP A O 1
ATOM 676 N N . ILE A 1 83 ? 5.585 -1.067 -24.301 1.00 86.62 83 ILE A N 1
ATOM 677 C CA . ILE A 1 83 ? 5.705 -2.241 -23.429 1.00 86.62 83 ILE A CA 1
ATOM 678 C C . ILE A 1 83 ? 4.376 -2.521 -22.716 1.00 86.62 83 ILE A C 1
ATOM 680 O O . ILE A 1 83 ? 3.955 -3.676 -22.636 1.00 86.62 83 ILE A O 1
ATOM 684 N N . LEU A 1 84 ? 3.685 -1.483 -22.232 1.00 86.88 84 LEU A N 1
ATOM 685 C CA . LEU A 1 84 ? 2.382 -1.635 -21.580 1.00 86.88 84 LEU A CA 1
ATOM 686 C C . LEU A 1 84 ? 1.314 -2.175 -22.537 1.00 86.88 84 LEU A C 1
ATOM 688 O O . LEU A 1 84 ? 0.574 -3.087 -22.168 1.00 86.88 84 LEU A O 1
ATOM 692 N N . ILE A 1 85 ? 1.256 -1.665 -23.769 1.00 90.62 85 ILE A N 1
ATOM 693 C CA . ILE A 1 85 ? 0.321 -2.144 -24.794 1.00 90.62 85 ILE A CA 1
ATOM 694 C C . ILE A 1 85 ? 0.565 -3.626 -25.103 1.00 90.62 85 ILE A C 1
ATOM 696 O O . ILE A 1 85 ? -0.389 -4.404 -25.162 1.00 90.62 85 ILE A O 1
ATOM 700 N N . GLU A 1 86 ? 1.823 -4.036 -25.266 1.00 89.06 86 GLU A N 1
ATOM 701 C CA . GLU A 1 86 ? 2.169 -5.440 -25.514 1.00 89.06 86 GLU A CA 1
ATOM 702 C C . GLU A 1 86 ? 1.888 -6.332 -24.293 1.00 89.06 86 GLU A C 1
ATOM 704 O O . GLU A 1 86 ? 1.391 -7.452 -24.436 1.00 89.06 86 GLU A O 1
ATOM 709 N N . SER A 1 87 ? 2.100 -5.830 -23.074 1.00 87.12 87 SER A N 1
ATOM 710 C CA . SER A 1 87 ? 1.744 -6.557 -21.849 1.00 87.12 87 SER A CA 1
ATOM 711 C C . SER A 1 87 ? 0.232 -6.792 -21.721 1.00 87.12 87 SER A C 1
ATOM 713 O O . SER A 1 87 ? -0.196 -7.896 -21.399 1.00 87.12 87 SER A O 1
ATOM 715 N N . GLU A 1 88 ? -0.600 -5.807 -22.068 1.00 91.31 88 GLU A N 1
ATOM 716 C CA . GLU A 1 88 ? -2.061 -5.952 -22.055 1.00 91.31 88 GLU A CA 1
ATOM 717 C C . GLU A 1 88 ? -2.548 -6.936 -23.127 1.00 91.31 88 GLU A C 1
ATOM 719 O O . GLU A 1 88 ? -3.430 -7.755 -22.863 1.00 91.31 88 GLU A O 1
ATOM 724 N N . LYS A 1 89 ? -1.933 -6.922 -24.320 1.00 88.56 89 LYS A N 1
ATOM 725 C CA . LYS A 1 89 ? -2.220 -7.903 -25.383 1.00 88.56 89 LYS A CA 1
ATOM 726 C C . LYS A 1 89 ? -1.876 -9.330 -24.961 1.00 88.56 89 LYS A C 1
ATOM 728 O O . LYS A 1 89 ? -2.633 -10.249 -25.259 1.00 88.56 89 LYS A O 1
ATOM 733 N N . THR A 1 90 ? -0.732 -9.520 -24.304 1.00 86.19 90 THR A N 1
ATOM 734 C CA . THR A 1 90 ? -0.252 -10.846 -23.880 1.00 86.19 90 THR A CA 1
ATOM 735 C C . THR A 1 90 ? -0.996 -11.383 -22.659 1.00 86.19 90 THR A C 1
ATOM 737 O O . THR A 1 90 ? -1.245 -12.585 -22.597 1.00 86.19 90 THR A O 1
ATOM 740 N N . SER A 1 91 ? -1.390 -10.514 -21.722 1.00 88.56 91 SER A N 1
ATOM 741 C CA . SER A 1 91 ? -2.177 -10.898 -20.543 1.00 88.56 91 SER A CA 1
ATOM 742 C C . SER A 1 91 ? -3.628 -11.236 -20.897 1.00 88.56 91 SER A C 1
ATOM 744 O O . SER A 1 91 ? -4.219 -12.097 -20.256 1.00 88.56 91 SER A O 1
ATOM 746 N N . ALA A 1 92 ? -4.201 -10.578 -21.916 1.00 87.94 92 ALA A N 1
ATOM 747 C CA . ALA A 1 92 ? -5.543 -10.840 -22.449 1.00 87.94 92 ALA A CA 1
ATOM 748 C C . ALA A 1 92 ? -6.680 -10.841 -21.399 1.00 87.94 92 ALA A C 1
ATOM 750 O O . ALA A 1 92 ? -7.709 -11.500 -21.573 1.00 87.94 92 ALA A O 1
ATOM 751 N N . GLU A 1 93 ? -6.519 -10.067 -20.324 1.00 88.88 93 GLU A N 1
ATOM 752 C CA . GLU A 1 93 ? -7.504 -9.927 -19.246 1.00 88.88 93 GLU A CA 1
ATOM 753 C C . GLU A 1 93 ? -8.818 -9.308 -19.751 1.00 88.88 93 GLU A C 1
ATOM 755 O O . GLU A 1 93 ? -8.782 -8.438 -20.624 1.00 88.88 93 GLU A O 1
ATOM 760 N N . PRO A 1 94 ? -9.995 -9.649 -19.198 1.00 90.75 94 PRO A N 1
ATOM 761 C CA . PRO A 1 94 ? -11.269 -9.078 -19.639 1.00 90.75 94 PRO A CA 1
ATOM 762 C C . PRO A 1 94 ? -11.224 -7.543 -19.792 1.00 90.75 94 PRO A C 1
ATOM 764 O O . PRO A 1 94 ? -10.753 -6.818 -18.911 1.00 90.75 94 PRO A O 1
ATOM 767 N N . GLY A 1 95 ? -11.675 -7.037 -20.945 1.00 88.81 95 GLY A N 1
ATOM 768 C CA . GLY A 1 95 ? -11.626 -5.605 -21.278 1.00 88.81 95 GLY A CA 1
ATOM 769 C C . GLY A 1 95 ? -10.255 -5.072 -21.728 1.00 88.81 95 GLY A C 1
ATOM 770 O O . GLY A 1 95 ? -10.086 -3.859 -21.840 1.00 88.81 95 GLY A O 1
ATOM 771 N N . TRP A 1 96 ? -9.271 -5.937 -22.001 1.00 91.62 96 TRP A N 1
ATOM 772 C CA . TRP A 1 96 ? -7.932 -5.525 -22.453 1.00 91.62 96 TRP A CA 1
ATOM 773 C C . TRP A 1 96 ? -7.948 -4.737 -23.768 1.00 91.62 96 TRP A C 1
ATOM 775 O O . TRP A 1 96 ? -7.143 -3.828 -23.944 1.00 91.62 96 TRP A O 1
ATOM 785 N N . GLN A 1 97 ? -8.889 -5.018 -24.674 1.00 91.69 97 GLN A N 1
ATOM 786 C CA . GLN A 1 97 ? -9.005 -4.307 -25.953 1.00 91.69 97 GLN A CA 1
ATOM 787 C C . GLN A 1 97 ? -9.272 -2.810 -25.749 1.00 91.69 97 GLN A C 1
ATOM 789 O O . GLN A 1 97 ? -8.630 -1.977 -26.390 1.00 91.69 97 GLN A O 1
ATOM 794 N N . ASP A 1 98 ? -10.154 -2.463 -24.809 1.00 91.00 98 ASP A N 1
ATOM 795 C CA . ASP A 1 98 ? -10.470 -1.070 -24.481 1.00 91.00 98 ASP A CA 1
ATOM 796 C C . ASP A 1 98 ? -9.279 -0.371 -23.815 1.00 91.00 98 ASP A C 1
ATOM 798 O O . ASP A 1 98 ? -9.010 0.803 -24.088 1.00 91.00 98 ASP A O 1
ATOM 802 N N . ARG A 1 99 ? -8.525 -1.088 -22.968 1.00 92.44 99 ARG A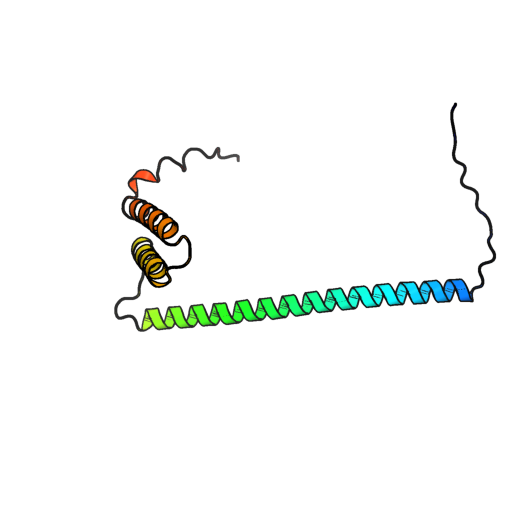 N 1
ATOM 803 C CA . ARG A 1 99 ? -7.298 -0.569 -22.341 1.00 92.44 99 ARG A CA 1
ATOM 804 C C . ARG A 1 99 ? -6.196 -0.331 -23.373 1.00 92.44 99 ARG A C 1
ATOM 806 O O . ARG A 1 99 ? -5.606 0.746 -23.381 1.00 92.44 99 ARG A O 1
ATOM 813 N N . VAL A 1 100 ? -5.986 -1.261 -24.305 1.00 93.44 100 VAL A N 1
ATOM 814 C CA . VAL A 1 100 ? -5.033 -1.113 -25.420 1.00 93.44 100 VAL A CA 1
ATOM 815 C C . VAL A 1 100 ? -5.391 0.083 -26.301 1.00 93.44 100 VAL A C 1
ATOM 817 O O . VAL A 1 100 ? -4.513 0.882 -26.633 1.00 93.44 100 VAL A O 1
ATOM 820 N N . GLN A 1 101 ? -6.669 0.267 -26.642 1.00 92.62 101 GLN A N 1
ATOM 821 C CA . GLN A 1 101 ? -7.110 1.431 -27.418 1.00 92.62 101 GLN A CA 1
ATOM 822 C C . GLN A 1 101 ? -6.840 2.753 -26.688 1.00 92.62 101 GLN A C 1
ATOM 824 O O . GLN A 1 101 ? -6.391 3.719 -27.308 1.00 92.62 101 GLN A O 1
ATOM 829 N N . HIS A 1 102 ? -7.083 2.813 -25.376 1.00 93.00 102 HIS A N 1
ATOM 830 C CA . HIS A 1 102 ? -6.765 3.996 -24.575 1.00 93.00 102 HIS A CA 1
ATOM 831 C C . HIS A 1 102 ? -5.262 4.270 -24.518 1.00 93.00 102 HIS A C 1
ATOM 833 O O . HIS A 1 102 ? -4.847 5.404 -24.754 1.00 93.00 102 HIS A O 1
ATOM 839 N N . LEU A 1 103 ? -4.447 3.248 -24.254 1.00 90.75 103 LEU A N 1
ATOM 840 C CA . LEU A 1 103 ? -2.990 3.377 -24.192 1.00 90.75 103 LEU A CA 1
ATOM 841 C C . LEU A 1 103 ? -2.401 3.833 -25.533 1.00 90.75 103 LEU A C 1
ATOM 843 O O . LEU A 1 103 ? -1.525 4.694 -25.554 1.00 90.75 103 LEU A O 1
ATOM 847 N N . THR A 1 104 ? -2.949 3.349 -26.651 1.00 89.75 104 THR A N 1
ATOM 848 C CA . THR A 1 104 ? -2.539 3.770 -28.001 1.00 89.75 104 THR A CA 1
ATOM 849 C C . THR A 1 104 ? -2.801 5.264 -28.226 1.00 89.75 104 THR A C 1
ATOM 851 O O . THR A 1 104 ? -1.910 5.988 -28.658 1.00 89.75 104 THR A O 1
ATOM 854 N N . LYS A 1 105 ? -3.976 5.772 -27.827 1.00 88.81 105 LYS A N 1
ATOM 855 C CA . LYS A 1 105 ? -4.300 7.212 -27.908 1.00 88.81 105 LYS A CA 1
ATOM 856 C C . LYS A 1 105 ? -3.405 8.077 -27.019 1.00 88.81 105 LYS A C 1
ATOM 858 O O . LYS A 1 105 ? -3.110 9.220 -27.358 1.00 88.81 105 LYS A O 1
ATOM 863 N N . VAL A 1 106 ? -3.012 7.572 -25.848 1.00 87.19 106 VAL A N 1
ATOM 864 C CA . VAL A 1 106 ? -2.073 8.277 -24.960 1.00 87.19 106 VAL A CA 1
ATOM 865 C C . VAL A 1 106 ? -0.692 8.344 -25.607 1.00 87.19 106 VAL A C 1
ATOM 867 O 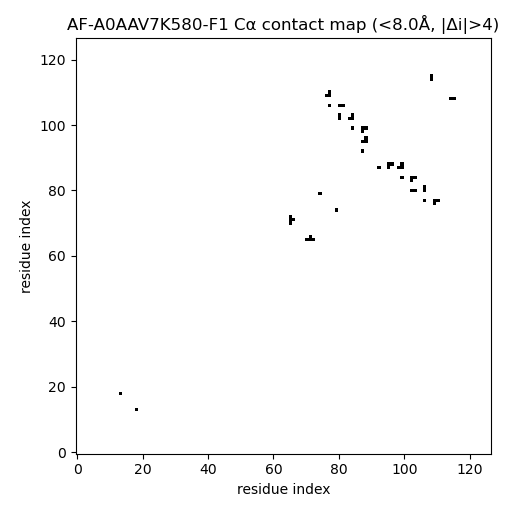O . VAL A 1 106 ? -0.080 9.409 -25.593 1.00 87.19 106 VAL A O 1
ATOM 870 N N . LYS A 1 107 ? -0.240 7.255 -26.236 1.00 86.00 107 LYS A N 1
ATOM 871 C CA . LYS A 1 107 ? 1.027 7.219 -26.969 1.00 86.00 107 LYS A CA 1
ATOM 872 C C . LYS A 1 107 ? 1.063 8.242 -28.105 1.00 86.00 107 LYS A C 1
ATOM 874 O O . LYS A 1 107 ? 1.989 9.042 -28.165 1.00 86.00 107 LYS A O 1
ATOM 879 N N . GLU A 1 108 ? 0.008 8.309 -28.915 1.00 85.88 108 GLU A N 1
ATOM 880 C CA . GLU A 1 108 ? -0.122 9.303 -29.992 1.00 85.88 108 GLU A CA 1
ATOM 881 C C . GLU A 1 108 ? 0.031 10.750 -29.485 1.00 85.88 108 GLU A C 1
ATOM 883 O O . GLU A 1 108 ? 0.638 11.585 -30.153 1.00 85.88 108 GLU A O 1
ATOM 888 N N . ARG A 1 109 ? -0.469 11.054 -28.279 1.00 82.88 109 ARG A N 1
ATOM 889 C CA . ARG A 1 109 ? -0.330 12.384 -27.655 1.00 82.88 109 ARG A CA 1
ATOM 890 C C . ARG A 1 109 ? 1.076 12.663 -27.129 1.00 82.88 109 ARG A C 1
ATOM 892 O O . ARG A 1 109 ? 1.500 13.815 -27.133 1.00 82.88 109 ARG A O 1
ATOM 899 N N . VAL A 1 110 ? 1.775 11.638 -26.646 1.00 79.81 110 VAL A N 1
ATOM 900 C CA . VAL A 1 110 ? 3.168 11.752 -26.190 1.00 79.81 110 VAL A CA 1
ATOM 901 C C . VAL A 1 110 ? 4.105 11.963 -27.382 1.00 79.81 110 VAL A C 1
ATOM 903 O O . VAL A 1 110 ? 5.004 12.798 -27.302 1.00 79.81 110 VAL A O 1
ATOM 906 N N . ASP A 1 111 ? 3.852 11.272 -28.496 1.00 78.75 111 ASP A N 1
ATOM 907 C CA . ASP A 1 111 ? 4.644 11.382 -29.726 1.00 78.75 111 ASP A CA 1
ATOM 9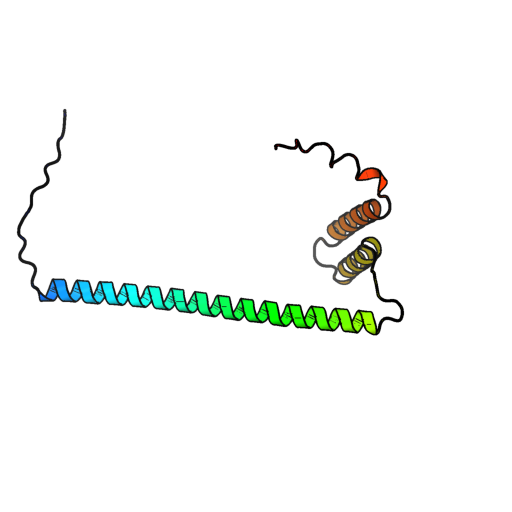08 C C . ASP A 1 111 ? 4.346 12.667 -30.522 1.00 78.75 111 ASP A C 1
ATOM 910 O O . ASP A 1 111 ? 5.212 13.157 -31.248 1.00 78.75 111 ASP A O 1
ATOM 914 N N . CYS A 1 112 ? 3.152 13.255 -30.365 1.00 69.06 112 CYS A N 1
ATOM 915 C CA . CYS A 1 112 ? 2.770 14.552 -30.936 1.00 69.06 112 CYS A CA 1
ATOM 916 C C . CYS A 1 112 ? 2.451 15.597 -29.838 1.00 69.06 112 CYS A C 1
ATOM 918 O O . CYS A 1 112 ? 1.279 15.848 -29.541 1.00 69.06 112 CYS A O 1
ATOM 920 N N . PRO A 1 113 ? 3.466 16.299 -29.283 1.00 56.72 113 PRO A N 1
ATOM 921 C CA . PRO A 1 113 ? 3.305 17.224 -28.150 1.00 56.72 113 PRO A CA 1
ATOM 922 C C . PRO A 1 113 ? 2.461 18.476 -28.437 1.00 56.72 113 PRO A C 1
ATOM 924 O O . PRO A 1 113 ? 2.086 19.197 -27.511 1.00 56.72 113 PRO A O 1
ATOM 927 N N . PHE A 1 114 ? 2.171 18.764 -29.711 1.00 55.41 114 PHE A N 1
ATOM 928 C CA . PHE A 1 114 ? 1.541 20.011 -30.164 1.00 55.41 114 PHE A CA 1
ATOM 929 C C . PHE A 1 114 ? 0.137 20.250 -29.572 1.00 55.41 114 PHE A C 1
ATOM 931 O O . PHE A 1 114 ? -0.325 21.385 -29.548 1.00 55.41 114 PHE A O 1
ATOM 938 N N . MET A 1 115 ? -0.528 19.220 -29.032 1.00 43.84 115 MET A N 1
ATOM 939 C CA . MET A 1 115 ? -1.876 19.339 -28.454 1.00 43.84 115 MET A CA 1
ATOM 940 C C . MET A 1 115 ? -1.912 19.647 -26.943 1.00 43.84 115 MET A C 1
ATOM 942 O O . MET A 1 115 ? -2.994 19.841 -26.392 1.00 43.84 115 MET A O 1
ATOM 946 N N . VAL A 1 116 ? -0.768 19.682 -26.244 1.00 49.25 116 VAL A N 1
ATOM 947 C CA . VAL A 1 116 ? -0.737 19.811 -24.767 1.00 49.25 116 VAL A CA 1
ATOM 948 C C . VAL A 1 116 ? -0.801 21.274 -24.286 1.00 49.25 116 VAL A C 1
ATOM 950 O O . VAL A 1 116 ? -1.087 21.531 -23.117 1.00 49.25 116 VAL A O 1
ATOM 953 N N . SER A 1 117 ? -0.606 22.262 -25.165 1.00 40.69 117 SER A N 1
ATOM 954 C CA . SER A 1 117 ? -0.537 23.681 -24.776 1.00 40.69 117 SER A CA 1
ATOM 955 C C . SER A 1 117 ? -1.887 24.343 -24.462 1.00 40.69 117 SER A C 1
ATOM 957 O O . SER A 1 117 ? -1.896 25.400 -23.836 1.00 40.69 117 SER A O 1
ATOM 959 N N . GLU A 1 118 ? -3.028 23.745 -24.818 1.00 45.03 118 GLU A N 1
ATOM 960 C CA . GLU A 1 118 ? -4.327 24.433 -24.704 1.00 45.03 118 GLU A CA 1
ATOM 961 C C . GLU A 1 118 ? -5.104 24.123 -23.408 1.00 45.03 118 GLU A C 1
ATOM 963 O O . GLU A 1 118 ? -6.067 24.813 -23.082 1.00 45.03 118 GLU A O 1
ATOM 968 N N . GLN A 1 119 ? -4.669 23.146 -22.599 1.00 44.91 119 GLN A N 1
ATOM 969 C CA . GLN A 1 119 ? -5.369 22.793 -21.348 1.00 44.91 119 GLN A CA 1
ATOM 970 C C . GLN A 1 119 ? -4.715 23.320 -20.060 1.00 44.91 119 GLN A C 1
ATOM 972 O O . GLN A 1 119 ? -5.353 23.298 -19.010 1.00 44.91 119 GLN A O 1
ATOM 977 N N . VAL A 1 120 ? -3.492 23.862 -20.116 1.00 41.00 120 VAL A N 1
ATOM 978 C CA . VAL A 1 120 ? -2.807 24.435 -18.932 1.00 41.00 120 VAL A CA 1
ATOM 979 C C . VAL A 1 120 ? -3.127 25.930 -18.733 1.00 41.00 120 VAL A C 1
ATOM 981 O O . VAL A 1 120 ? -2.905 26.475 -17.656 1.00 41.00 120 VAL A O 1
ATOM 984 N N . ALA A 1 121 ? -3.724 26.599 -19.727 1.00 43.59 121 ALA A N 1
ATOM 985 C CA . ALA A 1 121 ? -4.003 28.039 -19.682 1.00 43.59 121 ALA A CA 1
ATOM 986 C C . ALA A 1 121 ? -5.255 28.446 -18.870 1.00 43.59 121 ALA A C 1
ATOM 988 O O . ALA A 1 121 ? -5.466 29.634 -18.646 1.00 43.59 121 ALA A O 1
ATOM 989 N N . ASN A 1 122 ? -6.069 27.494 -18.393 1.00 44.84 122 ASN A N 1
ATOM 990 C CA . ASN A 1 122 ? -7.351 27.769 -17.720 1.00 44.84 122 ASN A CA 1
ATOM 991 C C . ASN A 1 122 ? -7.367 27.433 -16.217 1.00 44.84 122 ASN A C 1
ATOM 993 O O . ASN A 1 122 ? -8.406 27.052 -15.677 1.00 44.84 122 ASN A O 1
ATOM 997 N N . PHE A 1 123 ? -6.245 27.601 -15.514 1.00 38.72 123 PHE A N 1
ATOM 998 C CA . PHE A 1 123 ? -6.257 27.663 -14.049 1.00 38.72 123 PHE A CA 1
ATOM 999 C C . PHE A 1 123 ? -6.045 29.110 -13.585 1.00 38.72 123 PHE A C 1
ATOM 1001 O O . PHE A 1 123 ? -4.976 29.672 -13.828 1.00 38.72 123 PHE A O 1
ATOM 1008 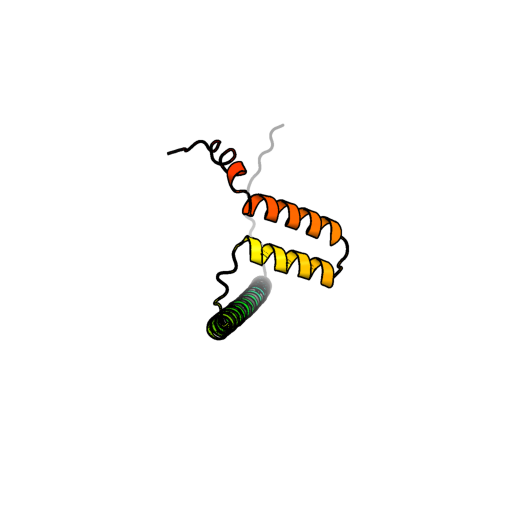N N . PRO A 1 124 ? -7.035 29.745 -12.923 1.00 43.31 124 PRO A N 1
ATOM 1009 C CA . PRO A 1 124 ? -6.848 31.076 -12.371 1.00 43.31 124 PRO A CA 1
ATOM 1010 C C . PRO A 1 124 ? -5.831 30.993 -11.233 1.00 43.31 124 PRO A C 1
ATOM 1012 O O . PRO A 1 124 ? -6.087 30.362 -10.205 1.00 43.31 124 PRO A O 1
ATOM 1015 N N . GLN A 1 125 ? -4.680 31.636 -11.413 1.00 44.53 125 GLN A N 1
ATOM 1016 C CA . GLN A 1 125 ? -3.715 31.816 -10.336 1.00 44.53 125 GLN A CA 1
ATOM 1017 C C . GLN A 1 125 ? -4.354 32.734 -9.285 1.00 44.53 125 GLN A C 1
ATOM 1019 O O . GLN A 1 125 ? -4.605 33.911 -9.544 1.00 44.53 125 GLN A O 1
ATOM 1024 N N . ARG A 1 126 ? -4.684 32.178 -8.115 1.00 40.62 126 ARG A N 1
ATOM 1025 C CA . ARG A 1 126 ? -4.974 32.959 -6.907 1.00 40.62 126 ARG A CA 1
ATOM 1026 C C . ARG A 1 126 ? -3.685 33.079 -6.105 1.00 40.62 126 ARG A C 1
ATOM 1028 O O . ARG A 1 126 ? -3.150 32.053 -5.691 1.00 40.62 126 ARG A O 1
ATOM 1035 N N . GLY A 1 127 ? -3.270 34.313 -5.840 1.00 36.88 127 GLY A N 1
ATOM 1036 C CA . GLY A 1 127 ? -2.150 34.658 -4.966 1.00 36.88 127 GLY A CA 1
ATOM 1037 C C . GLY A 1 127 ? -1.430 35.885 -5.472 1.00 36.88 127 GLY A C 1
ATOM 1038 O O . GLY A 1 127 ? -0.455 35.687 -6.221 1.00 36.88 127 GLY A O 1
#